Protein AF-A0A845L6F3-F1 (afdb_monomer_lite)

Structure (mmCIF, N/CA/C/O backbone):
data_AF-A0A845L6F3-F1
#
_entry.id   AF-A0A845L6F3-F1
#
loop_
_atom_site.group_PDB
_atom_site.id
_atom_site.type_symbol
_atom_site.label_atom_id
_atom_site.label_alt_id
_atom_site.label_comp_id
_atom_site.label_asym_id
_atom_site.label_entity_id
_atom_site.label_seq_id
_atom_site.pdbx_PDB_ins_code
_atom_site.Cartn_x
_atom_site.Cartn_y
_atom_site.Cartn_z
_atom_site.occupancy
_atom_site.B_iso_or_equiv
_atom_site.auth_seq_id
_atom_site.auth_comp_id
_atom_site.auth_asym_id
_atom_site.auth_atom_id
_atom_site.pdbx_PDB_model_num
ATOM 1 N N . MET A 1 1 ? -27.918 -34.089 66.105 1.00 53.47 1 MET A N 1
ATOM 2 C CA . MET A 1 1 ? -28.775 -32.982 65.625 1.00 53.47 1 MET A CA 1
ATOM 3 C C . MET A 1 1 ? -27.971 -32.163 64.617 1.00 53.47 1 MET A C 1
ATOM 5 O O . MET A 1 1 ? -27.088 -31.423 65.031 1.00 53.47 1 MET A O 1
ATOM 9 N N . ALA A 1 2 ? -28.169 -32.365 63.311 1.00 60.81 2 ALA A N 1
ATOM 10 C CA . ALA A 1 2 ? -27.433 -31.634 62.275 1.00 60.81 2 ALA A CA 1
ATOM 11 C C . ALA A 1 2 ? -28.119 -30.284 62.006 1.00 60.81 2 ALA A C 1
ATOM 13 O O . ALA A 1 2 ? -29.310 -30.238 61.712 1.00 60.81 2 ALA A O 1
ATOM 14 N N . LYS A 1 3 ? -27.375 -29.185 62.161 1.00 64.69 3 LYS A N 1
ATOM 15 C CA . LYS A 1 3 ? -27.871 -27.814 61.992 1.00 64.69 3 LYS A CA 1
ATOM 16 C C . LYS A 1 3 ? -27.991 -27.522 60.492 1.00 64.69 3 LYS A C 1
ATOM 18 O O . LYS A 1 3 ? -26.972 -27.459 59.805 1.00 64.69 3 LYS A O 1
ATOM 23 N N . ALA A 1 4 ? -29.215 -27.394 59.980 1.00 67.50 4 ALA A N 1
ATOM 24 C CA . ALA A 1 4 ? -29.450 -27.005 58.593 1.00 67.50 4 ALA A CA 1
ATOM 25 C C . ALA A 1 4 ? -28.836 -25.616 58.350 1.00 67.50 4 ALA A C 1
ATOM 27 O O . ALA A 1 4 ? -29.116 -24.670 59.085 1.00 67.50 4 ALA A O 1
ATOM 28 N N . ARG A 1 5 ? -27.945 -25.505 57.360 1.00 71.19 5 ARG A N 1
ATOM 29 C CA . ARG A 1 5 ? -27.406 -24.214 56.921 1.00 71.19 5 ARG A CA 1
ATOM 30 C C . ARG A 1 5 ? -28.505 -23.483 56.157 1.00 71.19 5 ARG A C 1
ATOM 32 O O . ARG A 1 5 ? -28.966 -23.984 55.137 1.00 71.19 5 ARG A O 1
ATOM 39 N N . GLU A 1 6 ? -28.904 -22.314 56.645 1.00 73.75 6 GLU A N 1
ATOM 40 C CA . GLU A 1 6 ? -29.794 -21.411 55.917 1.00 73.75 6 GLU A CA 1
ATOM 41 C C . GLU A 1 6 ? -29.132 -21.007 54.595 1.00 73.75 6 GLU A C 1
ATOM 43 O O . GLU A 1 6 ? -28.052 -20.409 54.576 1.00 73.75 6 GLU A O 1
ATOM 48 N N . GLN A 1 7 ? -29.765 -21.365 53.480 1.00 73.69 7 GLN A N 1
ATOM 49 C CA . GLN A 1 7 ? -29.369 -20.883 52.165 1.00 73.69 7 GLN A CA 1
ATOM 50 C C . GLN A 1 7 ? -29.834 -19.431 52.041 1.00 73.69 7 GLN A C 1
ATOM 52 O O . GLN A 1 7 ? -31.023 -19.159 51.889 1.00 73.69 7 GLN A O 1
ATOM 57 N N . LYS A 1 8 ? -28.896 -18.487 52.148 1.00 76.44 8 LYS A N 1
ATOM 58 C CA . LYS A 1 8 ? -29.161 -17.076 51.854 1.00 76.44 8 LYS A CA 1
ATOM 59 C C . LYS A 1 8 ? -29.337 -16.924 50.342 1.00 76.44 8 LYS A C 1
ATOM 61 O O . LYS A 1 8 ? -28.392 -17.148 49.591 1.00 76.44 8 LYS A O 1
ATOM 66 N N . GLY A 1 9 ? -30.554 -16.598 49.911 1.00 76.94 9 GLY A N 1
ATOM 67 C CA . GLY A 1 9 ? -30.851 -16.244 48.525 1.00 76.94 9 GLY A CA 1
ATOM 68 C C . GLY A 1 9 ? -30.283 -14.870 48.167 1.00 76.94 9 GLY A C 1
ATOM 69 O O . GLY A 1 9 ? -30.174 -13.997 49.026 1.00 76.94 9 GLY A O 1
ATOM 70 N N . PHE A 1 10 ? -29.923 -14.696 46.897 1.00 77.00 10 PHE A N 1
ATOM 71 C CA . PHE A 1 10 ? -29.497 -13.416 46.333 1.00 77.00 10 PHE A CA 1
ATOM 72 C C . PHE A 1 10 ? -30.662 -12.422 46.381 1.00 77.00 10 PHE A C 1
ATOM 74 O O . PHE A 1 10 ? -31.786 -12.778 46.013 1.00 77.00 10 PHE A O 1
ATOM 81 N N . SER A 1 11 ? -30.425 -11.186 46.822 1.00 89.31 11 SER A N 1
ATOM 82 C CA . SER A 1 11 ? -31.486 -10.179 46.801 1.00 89.31 11 SER A CA 1
ATOM 83 C C . SER A 1 11 ? -31.666 -9.627 45.387 1.00 89.31 11 SER A C 1
ATOM 85 O O . SER A 1 11 ? -30.701 -9.384 44.664 1.00 89.31 11 SER A O 1
ATOM 87 N N . LEU A 1 12 ? -32.912 -9.385 44.976 1.00 88.38 12 LEU A N 1
ATOM 88 C CA . LEU A 1 12 ? -33.211 -8.848 43.645 1.00 88.38 12 LEU A CA 1
ATOM 89 C C . LEU A 1 12 ? -32.558 -7.470 43.443 1.00 88.38 12 LEU A C 1
ATOM 91 O O . LEU A 1 12 ? -32.040 -7.180 42.369 1.00 88.38 12 LEU A O 1
ATOM 95 N N . ILE A 1 13 ? -32.481 -6.666 44.509 1.00 91.81 13 ILE A N 1
ATOM 96 C CA . ILE A 1 13 ? -31.790 -5.368 44.493 1.00 91.81 13 ILE A CA 1
ATOM 97 C C . ILE A 1 13 ? -30.273 -5.508 44.297 1.00 91.81 13 ILE A C 1
ATOM 99 O O . ILE A 1 13 ? -29.642 -4.655 43.680 1.00 91.81 13 ILE A O 1
ATOM 103 N N . GLU A 1 14 ? -29.695 -6.604 44.782 1.00 90.31 14 GLU A N 1
ATOM 104 C CA . GLU A 1 14 ? -28.266 -6.905 44.698 1.00 90.31 14 GLU A CA 1
ATOM 105 C C . GLU A 1 14 ? -27.884 -7.181 43.243 1.00 90.31 14 GLU A C 1
ATOM 107 O O . GLU A 1 14 ? -26.909 -6.635 42.735 1.00 90.31 14 GLU A O 1
ATOM 112 N N . LEU A 1 15 ? -28.737 -7.917 42.526 1.00 89.69 15 LEU A N 1
ATOM 113 C CA . LEU A 1 15 ? -28.597 -8.118 41.088 1.00 89.69 15 LEU A CA 1
ATOM 114 C C . LEU A 1 15 ? -28.801 -6.812 40.300 1.00 89.69 15 LEU A C 1
ATOM 116 O O . LEU A 1 15 ? -28.052 -6.547 39.359 1.00 89.69 15 LEU A O 1
ATOM 120 N N . MET A 1 16 ? -29.780 -5.978 40.680 1.00 92.56 16 MET A N 1
ATOM 121 C CA . MET A 1 16 ? -30.063 -4.721 39.971 1.00 92.56 16 MET A CA 1
ATOM 122 C C . MET A 1 16 ? -28.889 -3.740 40.019 1.00 92.56 16 MET A C 1
ATOM 124 O O . MET A 1 16 ? -28.560 -3.124 39.006 1.00 92.56 16 MET A O 1
ATOM 128 N N . ILE A 1 17 ? -28.230 -3.616 41.172 1.00 94.00 17 ILE A N 1
ATOM 129 C CA . ILE A 1 17 ? -27.064 -2.737 41.315 1.00 94.00 17 ILE A CA 1
ATOM 130 C C . ILE A 1 17 ? -25.894 -3.257 40.469 1.00 94.00 17 ILE A C 1
ATOM 132 O O . ILE A 1 17 ? -25.207 -2.470 39.821 1.00 94.00 17 ILE A O 1
ATOM 136 N N . VAL A 1 18 ? -25.694 -4.577 40.407 1.00 94.62 18 VAL A N 1
ATOM 137 C CA . VAL A 1 18 ? -24.612 -5.184 39.616 1.00 94.62 18 VAL A CA 1
ATOM 138 C C . VAL A 1 18 ? -24.781 -4.896 38.125 1.00 94.62 18 VAL A C 1
ATOM 140 O O . VAL A 1 18 ? -23.839 -4.424 37.486 1.00 94.62 18 VAL A O 1
ATOM 143 N N . VAL A 1 19 ? -25.974 -5.112 37.564 1.00 94.81 19 VAL A N 1
ATOM 144 C CA . VAL A 1 19 ? -26.206 -4.830 36.136 1.00 94.81 19 VAL A CA 1
ATOM 145 C C . VAL A 1 19 ? -26.149 -3.333 35.826 1.00 94.81 19 VAL A C 1
ATOM 147 O O . VAL A 1 19 ? -25.671 -2.957 34.756 1.00 94.81 19 VAL A O 1
ATOM 150 N N . ALA A 1 20 ? -26.541 -2.471 36.772 1.00 95.19 20 ALA A N 1
ATOM 151 C CA . ALA A 1 20 ? -26.401 -1.023 36.633 1.00 95.19 20 ALA A CA 1
ATOM 152 C C . ALA A 1 20 ? -24.924 -0.593 36.560 1.00 95.19 20 ALA A C 1
ATOM 154 O O . ALA A 1 20 ? -24.554 0.179 35.676 1.00 95.19 20 ALA A O 1
ATOM 155 N N . ILE A 1 21 ? -24.060 -1.129 37.431 1.00 95.75 21 ILE A N 1
ATOM 156 C CA . ILE A 1 21 ? -22.619 -0.828 37.418 1.00 95.75 21 ILE A CA 1
ATOM 157 C C . ILE A 1 21 ? -21.963 -1.356 36.134 1.00 95.75 21 ILE A C 1
ATOM 159 O O . ILE A 1 21 ? -21.202 -0.626 35.496 1.00 95.75 21 ILE A O 1
ATOM 163 N N . ILE A 1 22 ? -22.285 -2.586 35.712 1.00 95.50 22 ILE A N 1
ATOM 164 C CA . ILE A 1 22 ? -21.776 -3.158 34.453 1.00 95.50 22 ILE A CA 1
ATOM 165 C C . ILE A 1 22 ? -22.191 -2.282 33.261 1.00 95.50 22 ILE A C 1
ATOM 167 O O . ILE A 1 22 ? -21.353 -1.985 32.411 1.00 95.50 22 ILE A O 1
ATOM 171 N N . GLY A 1 23 ? -23.438 -1.798 33.224 1.00 95.38 23 GLY A N 1
ATOM 172 C CA . GLY A 1 23 ? -23.926 -0.898 32.175 1.00 95.38 23 GLY A CA 1
ATOM 173 C C . GLY A 1 23 ? -23.141 0.416 32.083 1.00 95.38 23 GLY A C 1
ATOM 174 O O . GLY A 1 23 ? -22.762 0.831 30.987 1.00 95.38 23 GLY A O 1
ATOM 175 N N . VAL A 1 24 ? -22.826 1.040 33.223 1.00 94.75 24 VAL A N 1
ATOM 176 C CA . VAL A 1 24 ? -22.018 2.274 33.270 1.00 94.75 24 VAL A CA 1
ATOM 177 C C . VAL A 1 24 ? -20.587 2.026 32.786 1.00 94.75 24 VAL A C 1
ATOM 179 O O . VAL A 1 24 ? -20.057 2.816 32.004 1.00 94.75 24 VAL A O 1
ATOM 182 N N . LEU A 1 25 ? -19.963 0.918 33.199 1.00 94.62 25 LEU A N 1
ATOM 183 C CA . LEU A 1 25 ? -18.613 0.563 32.753 1.00 94.62 25 LEU A CA 1
ATOM 184 C C . LEU A 1 25 ? -18.565 0.296 31.242 1.00 94.62 25 LEU A C 1
ATOM 186 O O . LEU A 1 25 ? -17.673 0.805 30.561 1.00 94.62 25 LEU A O 1
ATOM 190 N N . PHE A 1 26 ? -19.543 -0.438 30.699 1.00 93.19 26 PHE A N 1
ATOM 191 C CA . PHE A 1 26 ? -19.645 -0.683 29.258 1.00 93.19 26 PHE A CA 1
ATOM 192 C C . PHE A 1 26 ? -19.828 0.613 28.462 1.00 93.19 26 PHE A C 1
ATOM 194 O O . PHE A 1 26 ? -19.161 0.792 27.443 1.00 93.19 26 PHE A O 1
ATOM 201 N N . ALA A 1 27 ? -20.660 1.541 28.942 1.00 91.50 27 ALA A N 1
ATOM 202 C CA . ALA A 1 27 ? -20.904 2.819 28.271 1.00 91.50 27 ALA A CA 1
ATOM 203 C C . ALA A 1 27 ? -19.622 3.653 28.078 1.00 91.50 27 ALA A C 1
ATOM 205 O O . ALA A 1 27 ? -19.469 4.329 27.062 1.00 91.50 27 ALA A O 1
ATOM 206 N N . VAL A 1 28 ? -18.678 3.583 29.023 1.00 89.56 28 VAL A N 1
ATOM 207 C CA . VAL A 1 28 ? -17.392 4.299 28.941 1.00 89.56 28 VAL A CA 1
ATOM 208 C C . VAL A 1 28 ? -16.340 3.516 28.147 1.00 89.56 28 VAL A C 1
ATOM 210 O O . VAL A 1 28 ? -15.479 4.117 27.499 1.00 89.56 28 VAL A O 1
ATOM 213 N N . LEU A 1 29 ? -16.389 2.182 28.191 1.00 82.81 29 LEU A N 1
ATOM 214 C CA . LEU A 1 29 ? -15.373 1.316 27.591 1.00 82.81 29 LEU A CA 1
ATOM 215 C C . LEU A 1 29 ? -15.554 1.132 26.076 1.00 82.81 29 LEU A C 1
ATOM 217 O O . LEU A 1 29 ? -14.579 1.224 25.331 1.00 82.81 29 LEU A O 1
ATOM 221 N N . VAL A 1 30 ? -16.790 0.926 25.612 1.00 80.25 30 VAL A N 1
ATOM 222 C CA . VAL A 1 30 ? -17.118 0.688 24.193 1.00 80.25 30 VAL A CA 1
ATOM 223 C C . VAL A 1 30 ? -16.587 1.773 23.237 1.00 80.25 30 VAL A C 1
ATOM 225 O O . VAL A 1 30 ? -15.949 1.406 22.249 1.00 80.25 30 VAL A O 1
ATOM 228 N N . PRO A 1 31 ? -16.741 3.091 23.493 1.00 73.06 31 PRO A N 1
ATOM 229 C CA . PRO A 1 31 ? -16.292 4.111 22.539 1.00 73.06 31 PRO A CA 1
ATOM 230 C C . PRO A 1 31 ? -14.765 4.184 22.371 1.00 73.06 31 PRO A C 1
ATOM 232 O O . PRO A 1 31 ? -14.283 4.769 21.403 1.00 73.06 31 PRO A O 1
ATOM 235 N N . ARG A 1 32 ? -13.977 3.597 23.284 1.00 66.56 32 ARG A N 1
ATOM 236 C CA . ARG A 1 32 ? -12.505 3.651 23.231 1.00 66.56 32 ARG A CA 1
ATOM 237 C C . ARG A 1 32 ? -11.875 2.591 22.325 1.00 66.56 32 ARG A C 1
ATOM 239 O O . ARG A 1 32 ? -10.700 2.715 21.996 1.00 66.56 32 ARG A O 1
ATOM 246 N N . LEU A 1 33 ? -12.636 1.583 21.902 1.00 63.62 33 LEU A N 1
ATOM 247 C CA . LEU A 1 33 ? -12.128 0.472 21.089 1.00 63.62 33 LEU A CA 1
ATOM 248 C C . LEU A 1 33 ? -12.000 0.820 19.591 1.00 63.62 33 LEU A C 1
ATOM 250 O O . LEU A 1 33 ? -11.197 0.204 18.898 1.00 63.62 33 LEU A O 1
ATOM 254 N N . GLY A 1 34 ? -12.732 1.821 19.085 1.00 59.31 34 GLY A N 1
ATOM 255 C CA . GLY A 1 34 ? -12.778 2.127 17.644 1.00 59.31 34 GLY A CA 1
ATOM 256 C C . GLY A 1 34 ? -11.570 2.902 17.096 1.00 59.31 34 GLY A C 1
ATOM 257 O O . GLY A 1 34 ? -10.980 2.514 16.091 1.00 59.31 34 GLY A O 1
ATOM 258 N N . ASN A 1 35 ? -11.145 3.972 17.776 1.00 57.44 35 ASN A N 1
ATOM 259 C CA . ASN A 1 35 ? -10.281 5.003 17.171 1.00 57.44 35 ASN A CA 1
ATOM 260 C C . ASN A 1 35 ? -8.781 4.659 17.104 1.00 57.44 35 ASN A C 1
ATOM 262 O O . ASN A 1 35 ? -8.023 5.338 16.411 1.00 57.44 35 ASN A O 1
ATOM 266 N N . SER A 1 36 ? -8.318 3.641 17.836 1.00 59.25 36 SER A N 1
ATOM 267 C CA . SER A 1 36 ? -6.901 3.242 17.798 1.00 59.25 36 SER A CA 1
ATOM 268 C C . SER A 1 36 ? -6.563 2.385 16.576 1.00 59.25 36 SER A C 1
ATOM 270 O O . SER A 1 36 ? -5.391 2.290 16.210 1.00 59.25 36 SER A O 1
ATOM 272 N N . SER A 1 37 ? -7.570 1.766 15.953 1.00 70.69 37 SER A N 1
ATOM 273 C CA . SER A 1 37 ? -7.377 0.875 14.809 1.00 70.69 37 SER A CA 1
ATOM 274 C C . SER A 1 37 ? -6.976 1.650 13.553 1.00 70.69 37 SER A C 1
ATOM 276 O O . SER A 1 37 ? -6.011 1.279 12.894 1.00 70.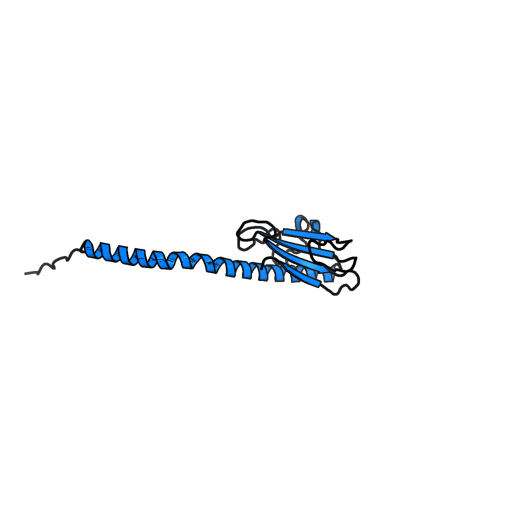69 37 SER A O 1
ATOM 278 N N . ASP A 1 38 ? -7.608 2.792 13.279 1.00 73.44 38 ASP A N 1
ATOM 279 C CA . ASP A 1 38 ? -7.359 3.537 12.040 1.00 73.44 38 ASP A CA 1
ATOM 280 C C . ASP A 1 38 ? -5.963 4.161 11.975 1.00 73.44 38 ASP A C 1
ATOM 282 O O . ASP A 1 38 ? -5.329 4.144 10.925 1.00 73.44 38 ASP A O 1
ATOM 286 N N . ARG A 1 39 ? -5.409 4.636 13.096 1.00 73.88 39 ARG A N 1
ATOM 287 C CA . ARG A 1 39 ? -4.021 5.136 13.113 1.00 73.88 39 ARG A CA 1
ATOM 288 C C . ARG A 1 39 ? -3.004 4.020 12.873 1.00 73.88 39 ARG A C 1
ATOM 290 O O . ARG A 1 39 ? -2.012 4.244 12.185 1.00 73.88 39 ARG A O 1
ATOM 297 N N . ALA A 1 40 ? -3.253 2.833 13.428 1.00 77.19 40 ALA A N 1
ATOM 298 C CA . ALA A 1 40 ? -2.412 1.662 13.192 1.00 77.19 40 ALA A CA 1
ATOM 299 C C . ALA A 1 40 ? -2.502 1.200 11.729 1.00 77.19 40 ALA A C 1
ATOM 301 O O . ALA A 1 40 ? -1.478 0.898 11.123 1.00 77.19 40 ALA A O 1
ATOM 302 N N . ARG A 1 41 ? -3.703 1.239 11.139 1.00 81.69 41 ARG A N 1
ATOM 303 C CA . ARG A 1 41 ? -3.940 0.971 9.713 1.00 81.69 41 ARG A CA 1
ATOM 304 C C . ARG A 1 41 ? -3.183 1.945 8.813 1.00 81.69 41 ARG A C 1
ATOM 306 O O . ARG A 1 41 ? -2.419 1.512 7.964 1.00 81.69 41 ARG A O 1
ATOM 313 N N . VAL A 1 42 ? -3.296 3.252 9.052 1.00 82.06 42 VAL A N 1
ATOM 314 C CA . VAL A 1 42 ? -2.556 4.274 8.286 1.00 82.06 42 VAL A CA 1
ATOM 315 C C . VAL A 1 42 ? -1.037 4.078 8.398 1.00 82.06 42 VAL A C 1
ATOM 317 O O . VAL A 1 42 ? -0.314 4.239 7.415 1.00 82.06 42 VAL A O 1
ATOM 320 N N . ALA A 1 43 ? -0.538 3.699 9.579 1.00 82.19 43 ALA A N 1
ATOM 321 C CA . ALA A 1 43 ? 0.874 3.367 9.757 1.00 82.19 43 ALA A CA 1
ATOM 322 C C . ALA A 1 43 ? 1.291 2.115 8.962 1.00 82.19 43 ALA A C 1
ATOM 324 O O . ALA A 1 43 ? 2.392 2.103 8.415 1.00 82.19 43 ALA A O 1
ATOM 325 N N . GLY A 1 44 ? 0.409 1.112 8.862 1.00 82.81 44 GLY A N 1
ATOM 326 C CA . GLY A 1 44 ? 0.566 -0.051 7.984 1.00 82.81 44 GLY A CA 1
ATOM 327 C C . GLY A 1 44 ? 0.738 0.366 6.527 1.00 82.81 44 GLY A C 1
ATOM 328 O O . GLY A 1 44 ? 1.802 0.139 5.964 1.00 82.81 44 GLY A O 1
ATOM 329 N N . VAL A 1 45 ? -0.211 1.143 5.988 1.00 84.19 45 VAL A N 1
ATOM 330 C CA . VAL A 1 45 ? -0.142 1.643 4.600 1.00 84.19 45 VAL A CA 1
ATOM 331 C C . VAL A 1 45 ? 1.158 2.393 4.323 1.00 84.19 45 VAL A C 1
ATOM 333 O O . VAL A 1 45 ? 1.758 2.235 3.265 1.00 84.19 45 VAL A O 1
ATOM 336 N N . ARG A 1 46 ? 1.627 3.217 5.268 1.00 82.62 46 ARG A N 1
ATOM 337 C CA . ARG A 1 46 ? 2.897 3.937 5.105 1.00 82.62 46 ARG A CA 1
ATOM 338 C C . ARG A 1 46 ? 4.096 2.986 5.009 1.00 82.62 46 ARG A C 1
ATOM 340 O O . ARG A 1 46 ? 5.061 3.317 4.323 1.00 82.62 46 ARG A O 1
ATOM 347 N N . ASN A 1 47 ? 4.077 1.855 5.710 1.00 85.06 47 ASN A N 1
ATOM 348 C CA . ASN A 1 47 ? 5.130 0.848 5.599 1.00 85.06 47 ASN A CA 1
ATOM 349 C C . ASN A 1 47 ? 5.038 0.095 4.268 1.00 85.06 47 ASN A C 1
ATOM 351 O O . ASN A 1 47 ? 6.065 -0.069 3.614 1.00 85.06 47 ASN A O 1
ATOM 355 N N . ASP A 1 48 ? 3.829 -0.256 3.832 1.00 84.75 48 ASP A N 1
ATOM 356 C CA . ASP A 1 48 ? 3.601 -0.926 2.546 1.00 84.75 48 ASP A CA 1
ATOM 357 C C . ASP A 1 48 ? 4.063 -0.035 1.383 1.00 84.75 48 ASP A C 1
ATOM 359 O O . ASP A 1 48 ? 4.812 -0.464 0.508 1.00 84.75 48 ASP A O 1
ATOM 363 N N . PHE A 1 49 ? 3.756 1.266 1.438 1.00 84.44 49 PHE A N 1
ATOM 364 C CA . PHE A 1 49 ? 4.258 2.259 0.485 1.00 84.44 49 PHE A CA 1
ATOM 365 C C . PHE A 1 49 ? 5.790 2.303 0.413 1.00 84.44 49 PHE A C 1
ATOM 367 O O . PHE A 1 49 ? 6.341 2.366 -0.681 1.00 84.44 49 PHE A O 1
ATOM 374 N N . LYS A 1 50 ? 6.507 2.184 1.535 1.00 83.94 50 LYS A N 1
ATOM 375 C CA . LYS A 1 50 ? 7.980 2.113 1.507 1.00 83.94 50 LYS A CA 1
ATOM 376 C C . LYS A 1 50 ? 8.503 0.830 0.860 1.00 83.94 50 LYS A C 1
ATOM 378 O O . LYS A 1 50 ? 9.552 0.860 0.209 1.00 83.94 50 LYS A O 1
ATOM 383 N N . ALA A 1 51 ? 7.804 -0.289 1.047 1.00 85.12 51 ALA A N 1
ATOM 384 C CA . ALA A 1 51 ? 8.148 -1.541 0.381 1.00 85.12 51 ALA A CA 1
ATOM 385 C C . ALA A 1 51 ? 7.984 -1.390 -1.138 1.00 85.12 51 ALA A C 1
ATOM 387 O O . ALA A 1 51 ? 8.930 -1.648 -1.884 1.00 85.12 51 ALA A O 1
ATOM 388 N N . PHE A 1 52 ? 6.849 -0.845 -1.587 1.00 84.75 52 PHE A N 1
ATOM 389 C CA . PHE A 1 52 ? 6.611 -0.570 -3.003 1.00 84.75 52 PHE A CA 1
ATOM 390 C C . PHE A 1 52 ? 7.616 0.425 -3.606 1.00 84.75 52 PHE A C 1
ATOM 392 O O . PHE A 1 52 ? 8.094 0.219 -4.721 1.00 84.75 52 PHE A O 1
ATOM 399 N N . GLU A 1 53 ? 7.988 1.480 -2.875 1.00 83.25 53 GLU A N 1
ATOM 400 C CA . GLU A 1 53 ? 9.023 2.430 -3.300 1.00 83.25 53 GLU A CA 1
ATOM 401 C C . GLU A 1 53 ? 10.361 1.726 -3.550 1.00 83.25 53 GLU A C 1
ATOM 403 O O . GLU A 1 53 ? 10.997 1.928 -4.587 1.00 83.25 53 GLU A O 1
ATOM 408 N N . THR A 1 54 ? 10.774 0.864 -2.619 1.00 85.31 54 THR A N 1
ATOM 409 C CA . THR A 1 54 ? 12.028 0.106 -2.724 1.00 85.31 54 THR A CA 1
ATOM 410 C C . THR A 1 54 ? 11.998 -0.847 -3.919 1.00 85.31 54 THR A C 1
ATOM 412 O O . THR A 1 54 ? 12.984 -0.949 -4.655 1.00 85.31 54 THR A O 1
ATOM 415 N N . ALA A 1 55 ? 10.858 -1.491 -4.156 1.00 85.12 55 ALA A N 1
ATOM 416 C CA . ALA A 1 55 ? 10.668 -2.420 -5.258 1.00 85.12 55 ALA A CA 1
ATOM 417 C C . ALA A 1 55 ? 10.735 -1.737 -6.626 1.00 85.12 55 ALA A C 1
ATOM 419 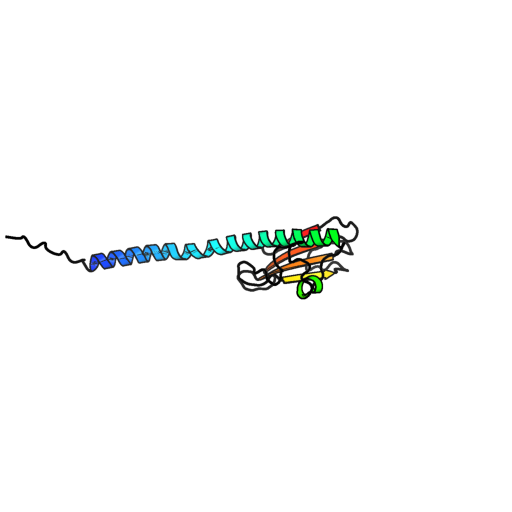O O . ALA A 1 55 ? 11.545 -2.118 -7.471 1.00 85.12 55 ALA A O 1
ATOM 420 N N . ILE A 1 56 ? 9.954 -0.670 -6.820 1.00 82.56 56 ILE A N 1
ATOM 421 C CA . ILE A 1 56 ? 9.951 0.108 -8.067 1.00 82.56 56 ILE A CA 1
ATOM 422 C C . ILE A 1 56 ? 11.331 0.708 -8.324 1.00 82.56 56 ILE A C 1
ATOM 424 O O . ILE A 1 56 ? 11.803 0.722 -9.461 1.00 82.56 56 ILE A O 1
ATOM 428 N N . ARG A 1 57 ? 12.014 1.174 -7.274 1.00 81.81 57 ARG A N 1
ATOM 429 C CA . ARG A 1 57 ? 13.376 1.695 -7.391 1.00 81.81 57 ARG A CA 1
ATOM 430 C C . ARG A 1 57 ? 14.364 0.627 -7.848 1.00 81.81 57 ARG A C 1
ATOM 432 O O . ARG A 1 57 ? 15.205 0.909 -8.696 1.00 81.81 57 ARG A O 1
ATOM 439 N N . SER A 1 58 ? 14.268 -0.577 -7.301 1.00 84.44 58 SER A N 1
ATOM 440 C CA . SER A 1 58 ? 15.140 -1.695 -7.673 1.00 84.44 58 SER A CA 1
ATOM 441 C C . SER A 1 58 ? 14.891 -2.128 -9.119 1.00 84.44 58 SER A C 1
ATOM 443 O O . SER A 1 58 ? 15.840 -2.253 -9.892 1.00 84.44 58 SER A O 1
ATOM 445 N N . TYR A 1 59 ? 13.622 -2.215 -9.528 1.00 84.75 59 TYR A N 1
ATOM 446 C CA . TYR A 1 59 ? 13.248 -2.460 -10.920 1.00 84.75 59 TYR A CA 1
ATOM 447 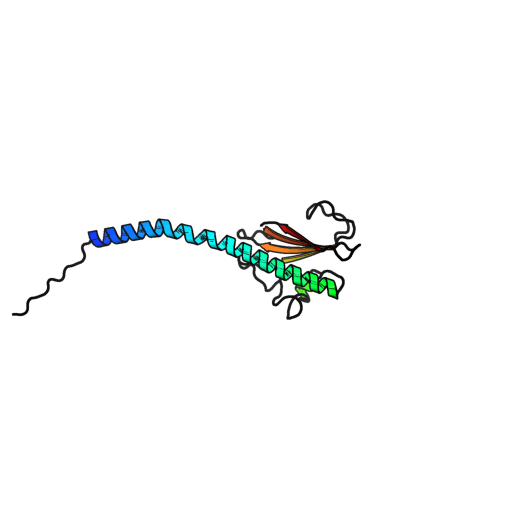C C . TYR A 1 59 ? 13.812 -1.387 -11.864 1.00 84.75 59 TYR A C 1
ATOM 449 O O . TYR A 1 59 ? 14.388 -1.713 -12.904 1.00 84.75 59 TYR A O 1
ATOM 457 N N . TYR A 1 60 ? 13.708 -0.110 -11.477 1.00 80.81 60 TYR A N 1
ATOM 458 C CA . TYR A 1 60 ? 14.230 1.012 -12.257 1.00 80.81 60 TYR A CA 1
ATOM 459 C C . TYR A 1 60 ? 15.750 0.949 -12.436 1.00 80.81 60 TYR A C 1
ATOM 461 O O . TYR A 1 60 ? 16.245 1.240 -13.522 1.00 80.81 60 TYR A O 1
ATOM 469 N N . ILE A 1 61 ? 16.497 0.560 -11.398 1.00 82.88 61 ILE A N 1
ATOM 470 C CA . ILE A 1 61 ? 17.960 0.421 -11.468 1.00 82.88 61 ILE A CA 1
ATOM 471 C C . ILE A 1 61 ? 18.364 -0.643 -12.496 1.00 82.88 61 ILE A C 1
ATOM 473 O O . ILE A 1 61 ? 19.351 -0.462 -13.205 1.00 82.88 61 ILE A O 1
ATOM 477 N N . GLU A 1 62 ? 17.605 -1.731 -12.598 1.00 84.44 62 GLU A N 1
ATOM 478 C CA . GLU A 1 62 ? 17.936 -2.846 -13.487 1.00 84.44 62 GLU A CA 1
ATOM 479 C C . GLU A 1 62 ? 17.476 -2.634 -14.933 1.00 84.44 62 GLU A C 1
ATOM 481 O O . GLU A 1 62 ? 18.185 -3.015 -15.862 1.00 84.44 62 GLU A O 1
ATOM 486 N N . HIS A 1 63 ? 16.318 -2.001 -15.135 1.00 83.62 63 HIS A N 1
ATOM 487 C CA . HIS A 1 63 ? 15.702 -1.857 -16.459 1.00 83.62 63 HIS A CA 1
ATOM 488 C C . HIS A 1 63 ? 15.819 -0.441 -17.041 1.00 83.62 63 HIS A C 1
ATOM 490 O O . HIS A 1 63 ? 15.404 -0.212 -18.177 1.00 83.62 63 HIS A O 1
ATOM 496 N N . ALA A 1 64 ? 16.349 0.524 -16.276 1.00 80.25 64 ALA A N 1
ATOM 497 C CA . ALA A 1 64 ? 16.377 1.956 -16.607 1.00 80.25 64 ALA A CA 1
ATOM 498 C C . ALA A 1 64 ? 14.993 2.524 -16.997 1.00 80.25 64 ALA A C 1
ATOM 500 O O . ALA A 1 64 ? 14.869 3.521 -17.716 1.00 80.25 64 ALA A O 1
ATOM 501 N N . ALA A 1 65 ? 13.928 1.867 -16.539 1.00 80.00 65 ALA A N 1
ATOM 502 C CA . ALA A 1 65 ? 12.552 2.188 -16.856 1.00 80.00 65 ALA A CA 1
ATOM 503 C C . ALA A 1 65 ? 11.654 1.879 -15.663 1.00 80.00 65 ALA A C 1
ATOM 505 O O . ALA A 1 65 ? 11.895 0.934 -14.918 1.00 80.00 65 ALA A O 1
ATOM 506 N N . MET A 1 66 ? 10.616 2.695 -15.474 1.00 79.62 66 MET A N 1
ATOM 507 C CA . MET A 1 66 ? 9.547 2.342 -14.544 1.00 79.62 66 MET A CA 1
ATOM 508 C C . MET A 1 66 ? 8.731 1.179 -15.116 1.00 79.62 66 MET A C 1
ATOM 510 O O . MET A 1 66 ? 8.606 1.105 -16.345 1.00 79.62 66 MET A O 1
ATOM 514 N N . PRO A 1 67 ? 8.173 0.313 -14.254 1.00 84.00 67 PRO A N 1
ATOM 515 C CA . PRO A 1 67 ? 7.231 -0.703 -14.699 1.00 84.00 67 PRO A CA 1
ATOM 516 C C . PRO A 1 67 ? 6.011 -0.022 -15.332 1.00 84.00 67 PRO A C 1
ATOM 518 O O . PRO A 1 67 ? 5.598 1.051 -14.901 1.00 84.00 67 PRO A O 1
ATOM 521 N N . SER A 1 68 ? 5.472 -0.593 -16.402 1.00 84.44 68 SER A N 1
ATOM 522 C CA . SER A 1 68 ? 4.208 -0.130 -16.978 1.00 84.44 68 SER A CA 1
ATOM 523 C C . SER A 1 68 ? 3.011 -0.752 -16.253 1.00 84.44 68 SER A C 1
ATOM 525 O O . SER A 1 68 ? 3.152 -1.744 -15.540 1.00 84.44 68 SER A O 1
ATOM 527 N N . ASP A 1 69 ? 1.806 -0.224 -16.480 1.00 81.88 69 ASP A N 1
ATOM 528 C CA . ASP A 1 69 ? 0.576 -0.809 -15.922 1.00 81.88 69 ASP A CA 1
ATOM 529 C C . ASP A 1 69 ? 0.372 -2.266 -16.355 1.00 81.88 69 ASP A C 1
ATOM 531 O O . ASP A 1 69 ? -0.125 -3.087 -15.588 1.00 81.88 69 ASP A O 1
ATOM 535 N N . THR A 1 70 ? 0.787 -2.609 -17.578 1.00 81.19 70 THR A N 1
ATOM 536 C CA . THR A 1 70 ? 0.740 -3.987 -18.093 1.00 81.19 70 THR A CA 1
ATOM 537 C C . THR A 1 70 ? 1.788 -4.870 -17.423 1.00 81.19 70 THR A C 1
ATOM 539 O O . THR A 1 70 ? 1.517 -6.032 -17.124 1.00 81.19 70 THR A O 1
ATOM 542 N N . ASP A 1 71 ? 2.971 -4.319 -17.140 1.00 81.56 71 ASP A N 1
ATOM 543 C CA . ASP A 1 71 ? 4.012 -5.055 -16.427 1.00 81.56 71 ASP A CA 1
ATOM 544 C C . ASP A 1 71 ? 3.570 -5.432 -15.015 1.00 81.56 71 ASP A C 1
ATOM 546 O O . ASP A 1 71 ? 3.935 -6.497 -14.534 1.00 81.56 71 ASP A O 1
ATOM 550 N N . ILE A 1 72 ? 2.761 -4.594 -14.368 1.00 81.56 72 ILE A N 1
ATOM 551 C CA . ILE A 1 72 ? 2.218 -4.899 -13.043 1.00 81.56 72 ILE A CA 1
ATOM 552 C C . ILE A 1 72 ? 1.020 -5.841 -13.163 1.00 81.56 72 ILE A C 1
ATOM 554 O O . ILE A 1 72 ? 1.106 -6.960 -12.691 1.00 81.56 72 ILE A O 1
ATOM 558 N N . SER A 1 73 ? -0.042 -5.442 -13.863 1.00 77.75 73 SER A N 1
ATOM 559 C CA . SER A 1 73 ? -1.322 -6.179 -13.876 1.00 77.75 73 SER A CA 1
ATOM 560 C C . SER A 1 73 ? -1.315 -7.519 -14.622 1.00 77.75 73 SER A C 1
ATOM 562 O O . SER A 1 73 ? -2.254 -8.299 -14.500 1.00 77.75 73 SER A O 1
ATOM 564 N N . THR A 1 74 ? -0.336 -7.761 -15.501 1.00 76.69 74 THR A N 1
ATOM 565 C CA . THR A 1 74 ? -0.305 -8.969 -16.352 1.00 76.69 74 THR A CA 1
ATOM 566 C C . THR A 1 74 ? 0.961 -9.787 -16.156 1.00 76.69 74 THR A C 1
ATOM 568 O O . THR A 1 74 ? 0.902 -11.013 -16.108 1.00 76.69 74 THR A O 1
ATOM 571 N N . ASN A 1 75 ? 2.112 -9.116 -16.088 1.00 75.12 75 ASN A N 1
ATOM 572 C CA . ASN A 1 75 ? 3.411 -9.783 -15.968 1.00 75.12 75 ASN A CA 1
ATOM 573 C C . ASN A 1 75 ? 3.908 -9.841 -14.527 1.00 75.12 75 ASN A C 1
ATOM 575 O O . ASN A 1 75 ? 4.911 -10.506 -14.269 1.00 75.12 75 ASN A O 1
ATOM 579 N N . ASN A 1 76 ? 3.234 -9.115 -13.633 1.00 78.12 76 ASN A N 1
ATOM 580 C CA . ASN A 1 76 ? 3.510 -9.076 -12.219 1.00 78.12 76 ASN A CA 1
ATOM 581 C C . ASN A 1 76 ? 5.006 -8.894 -11.904 1.00 78.12 76 ASN A C 1
ATOM 583 O O . ASN A 1 76 ? 5.616 -9.587 -11.091 1.00 78.12 76 ASN A O 1
ATOM 587 N N . VAL A 1 77 ? 5.635 -7.940 -12.601 1.00 77.12 77 VAL A N 1
ATOM 588 C CA . VAL A 1 77 ? 7.099 -7.757 -12.595 1.00 77.12 77 VAL A CA 1
ATOM 589 C C . VAL A 1 77 ? 7.676 -7.363 -11.239 1.00 77.12 77 VAL A C 1
ATOM 591 O O . VAL A 1 77 ? 8.897 -7.327 -11.080 1.00 77.12 77 VAL A O 1
ATOM 594 N N . LEU A 1 78 ? 6.817 -7.009 -10.282 1.00 76.31 78 LEU A N 1
ATOM 595 C CA . LEU A 1 78 ? 7.229 -6.673 -8.929 1.00 76.31 78 LEU A CA 1
ATOM 596 C C . LEU A 1 78 ? 7.111 -7.855 -7.957 1.00 76.31 78 LEU A C 1
ATOM 598 O O . LEU A 1 78 ? 7.735 -7.778 -6.900 1.00 76.31 78 LEU A O 1
ATOM 602 N N . GLU A 1 79 ? 6.402 -8.938 -8.292 1.00 74.06 79 GLU A N 1
ATOM 603 C CA . GLU A 1 79 ? 6.219 -10.092 -7.403 1.00 74.06 79 GLU A CA 1
ATOM 604 C C . GLU A 1 79 ? 7.286 -11.189 -7.577 1.00 74.06 79 GLU A C 1
ATOM 606 O O . GLU A 1 79 ? 8.003 -11.295 -8.574 1.00 74.06 79 GLU A O 1
ATOM 611 N N . THR A 1 80 ? 7.349 -12.026 -6.540 1.00 54.00 80 THR A N 1
ATOM 612 C CA . THR A 1 80 ? 8.006 -13.328 -6.425 1.00 54.00 80 THR A CA 1
ATOM 613 C C . THR A 1 80 ? 9.529 -13.246 -6.394 1.00 54.00 80 THR A C 1
ATOM 615 O O . THR A 1 80 ? 10.254 -13.540 -7.346 1.00 54.00 80 THR A O 1
ATOM 618 N N . GLY A 1 81 ? 10.033 -12.877 -5.212 1.00 58.00 81 GLY A N 1
ATOM 619 C CA . GLY A 1 81 ? 11.414 -13.126 -4.789 1.00 58.00 81 GLY A CA 1
ATOM 620 C C . GLY A 1 81 ? 12.468 -12.173 -5.354 1.00 58.00 81 GLY A C 1
ATOM 621 O O . GLY A 1 81 ? 13.650 -12.343 -5.048 1.00 58.00 81 GLY A O 1
ATOM 622 N N . ARG A 1 82 ? 12.066 -11.175 -6.153 1.00 68.94 82 ARG A N 1
ATOM 623 C CA . ARG A 1 82 ? 12.989 -10.211 -6.774 1.00 68.94 82 ARG A CA 1
ATOM 624 C C . ARG A 1 82 ? 12.870 -8.793 -6.214 1.00 68.94 82 ARG A C 1
ATOM 626 O O . ARG A 1 82 ? 13.904 -8.202 -5.910 1.00 68.94 82 ARG A O 1
ATOM 633 N N . TYR A 1 83 ? 11.652 -8.264 -6.038 1.00 77.88 83 TYR A N 1
ATOM 634 C CA . TYR A 1 83 ? 11.446 -6.877 -5.583 1.00 77.88 83 TYR A CA 1
ATOM 635 C C . TYR A 1 83 ? 10.386 -6.715 -4.479 1.00 77.88 83 TYR A C 1
ATOM 637 O O . TYR A 1 83 ? 10.603 -5.913 -3.570 1.00 77.88 83 TYR A O 1
ATOM 645 N N . LEU A 1 84 ? 9.287 -7.477 -4.518 1.00 81.94 84 LEU A N 1
ATOM 646 C CA . LEU A 1 84 ? 8.280 -7.609 -3.454 1.00 81.94 84 LEU A CA 1
ATOM 647 C C . LEU A 1 84 ? 7.995 -9.087 -3.178 1.00 81.94 84 LEU A C 1
ATOM 649 O O . LEU A 1 84 ? 8.211 -9.946 -4.035 1.00 81.94 84 LEU A O 1
ATOM 653 N N . ASP A 1 85 ? 7.512 -9.362 -1.967 1.00 72.44 85 ASP A N 1
ATOM 654 C CA . ASP A 1 85 ? 7.092 -10.706 -1.553 1.00 72.44 85 ASP A CA 1
ATOM 655 C C . ASP A 1 85 ? 5.736 -11.091 -2.175 1.00 72.44 85 ASP A C 1
ATOM 657 O O . ASP A 1 85 ? 5.541 -12.249 -2.521 1.00 72.44 85 ASP A O 1
ATOM 661 N N . ASN A 1 86 ? 4.859 -10.103 -2.411 1.00 70.38 86 ASN A N 1
ATOM 662 C CA . ASN A 1 86 ? 3.516 -10.265 -2.981 1.00 70.38 86 ASN A CA 1
ATOM 663 C C . ASN A 1 86 ? 3.243 -9.230 -4.094 1.00 70.38 86 ASN A C 1
ATOM 665 O O . ASN A 1 86 ? 3.835 -8.145 -4.111 1.00 70.38 86 ASN A O 1
ATOM 669 N N . GLU A 1 87 ? 2.314 -9.557 -4.989 1.00 68.31 87 GLU A N 1
ATOM 670 C CA . GLU A 1 87 ? 1.807 -8.735 -6.081 1.00 68.31 87 GLU A CA 1
ATOM 671 C C . GLU A 1 87 ? 1.010 -7.577 -5.502 1.00 68.31 87 GLU A C 1
ATOM 673 O O . GLU A 1 87 ? 0.402 -7.670 -4.431 1.00 68.31 87 GLU A O 1
ATOM 678 N N . ILE A 1 88 ? 1.007 -6.456 -6.218 1.00 70.50 88 ILE A N 1
ATOM 679 C CA . ILE A 1 88 ? 0.214 -5.287 -5.833 1.00 70.50 88 ILE A CA 1
ATOM 680 C C . ILE A 1 88 ? -1.282 -5.647 -5.806 1.00 70.50 88 ILE A C 1
ATOM 682 O O . ILE A 1 88 ? -1.978 -5.250 -4.872 1.00 70.50 88 ILE A O 1
ATOM 686 N N . ASP A 1 89 ? -1.728 -6.453 -6.772 1.00 62.12 89 ASP A N 1
ATOM 687 C CA . ASP A 1 89 ? -3.106 -6.916 -6.928 1.00 62.12 89 ASP A CA 1
ATOM 688 C C . ASP A 1 89 ? -3.535 -7.970 -5.880 1.00 62.12 89 ASP A C 1
ATOM 690 O O . ASP A 1 89 ? -4.720 -8.081 -5.561 1.00 62.12 89 ASP A O 1
ATOM 694 N N . GLU A 1 90 ? -2.587 -8.701 -5.280 1.00 65.38 90 GLU A N 1
ATOM 695 C CA . GLU A 1 90 ? -2.850 -9.647 -4.179 1.00 65.38 90 GLU A CA 1
ATOM 696 C C . GLU A 1 90 ? -2.632 -9.027 -2.785 1.00 65.38 90 GLU A C 1
ATOM 698 O O . GLU A 1 90 ? -3.160 -9.508 -1.773 1.00 65.38 90 GLU A O 1
ATOM 703 N N . THR A 1 91 ? -1.884 -7.924 -2.712 1.00 72.12 91 THR A N 1
ATOM 704 C CA . THR A 1 91 ? -1.658 -7.187 -1.470 1.00 72.12 91 THR A CA 1
ATOM 705 C C . THR A 1 91 ? -2.896 -6.362 -1.133 1.00 72.12 91 THR A C 1
ATOM 707 O O . THR A 1 91 ? -3.252 -5.407 -1.821 1.00 72.12 91 THR A O 1
ATOM 710 N N . ASN A 1 92 ? -3.543 -6.708 -0.022 1.00 81.62 92 ASN A N 1
ATOM 711 C CA . ASN A 1 92 ? -4.672 -5.945 0.494 1.00 81.62 92 ASN A CA 1
ATOM 712 C C . ASN A 1 92 ? -4.198 -4.849 1.450 1.00 81.62 92 ASN A C 1
ATOM 714 O O . ASN A 1 92 ? -3.362 -5.083 2.325 1.00 81.62 92 ASN A O 1
ATOM 718 N N . ASP A 1 93 ? -4.790 -3.667 1.322 1.00 82.06 93 ASP A N 1
ATOM 719 C CA . ASP A 1 93 ? -4.655 -2.593 2.287 1.00 82.06 93 ASP A CA 1
ATOM 720 C C . ASP A 1 93 ? -5.305 -2.976 3.637 1.00 82.06 93 ASP A C 1
ATOM 722 O O . ASP A 1 93 ? -6.071 -3.943 3.743 1.00 82.06 93 ASP A O 1
ATOM 726 N N . PRO A 1 94 ? -5.047 -2.216 4.713 1.00 81.88 94 PRO A N 1
ATOM 727 C CA . PRO A 1 94 ? -5.596 -2.509 6.037 1.00 81.88 94 PRO A CA 1
ATOM 728 C C . PRO A 1 94 ? -7.128 -2.383 6.161 1.00 81.88 94 PRO A C 1
ATOM 730 O O . PRO A 1 94 ? -7.670 -2.620 7.250 1.00 81.88 94 PRO A O 1
ATOM 733 N N . TRP A 1 95 ? -7.816 -1.987 5.084 1.00 80.56 95 TRP A N 1
ATOM 734 C CA . TRP A 1 95 ? -9.273 -1.962 4.940 1.00 80.56 95 TRP A CA 1
ATOM 735 C C . TRP A 1 95 ? -9.804 -3.077 4.019 1.00 80.56 95 TRP A C 1
ATOM 737 O O . TRP A 1 95 ? -11.019 -3.237 3.926 1.00 80.56 95 TRP A O 1
ATOM 747 N N . GLY A 1 96 ? -8.928 -3.901 3.436 1.00 78.88 96 GLY A N 1
ATOM 748 C CA . GLY A 1 96 ? -9.278 -5.054 2.609 1.00 78.88 96 GLY A CA 1
ATOM 749 C C . GLY A 1 96 ? -9.453 -4.741 1.123 1.00 78.88 96 GLY A C 1
ATOM 750 O O . GLY A 1 96 ? -10.058 -5.547 0.419 1.00 78.88 96 GLY A O 1
ATOM 751 N N . HIS A 1 97 ? -8.974 -3.590 0.647 1.00 81.62 97 HIS A N 1
ATOM 752 C CA . HIS A 1 97 ? -8.962 -3.262 -0.776 1.00 81.62 97 HIS A CA 1
ATOM 753 C C . HIS A 1 97 ? -7.588 -3.499 -1.383 1.00 81.62 97 HIS A C 1
ATOM 755 O O . HIS A 1 97 ? -6.563 -3.298 -0.743 1.00 81.62 97 HIS A O 1
ATOM 761 N N . VAL A 1 98 ? -7.580 -3.861 -2.655 1.00 82.06 98 VAL A N 1
ATOM 762 C CA . VAL A 1 98 ? -6.361 -4.067 -3.431 1.00 82.06 98 VAL A CA 1
ATOM 763 C C . VAL A 1 98 ? -5.646 -2.731 -3.685 1.00 82.06 98 VAL A C 1
ATOM 765 O O . VAL A 1 98 ? -6.297 -1.710 -3.946 1.00 82.06 98 VAL A O 1
ATOM 768 N N . TYR A 1 99 ? -4.312 -2.720 -3.606 1.00 82.38 99 TYR A N 1
ATOM 769 C CA . TYR A 1 99 ? -3.521 -1.554 -4.005 1.00 82.38 99 TYR A CA 1
ATOM 770 C C . TYR A 1 99 ? -3.616 -1.335 -5.519 1.00 82.38 99 TYR A C 1
ATOM 772 O O . TYR A 1 99 ? -3.619 -2.27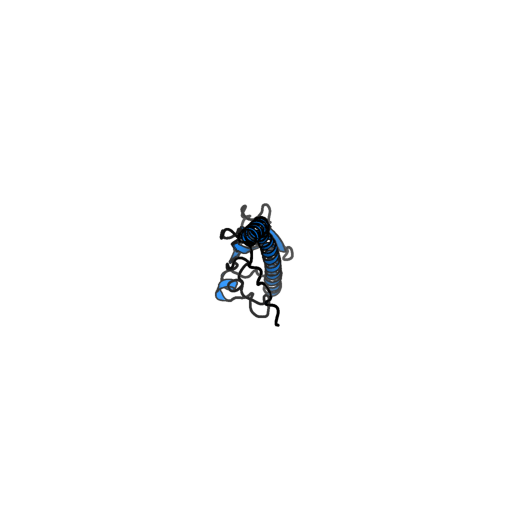1 -6.300 1.00 82.38 99 TYR A O 1
ATOM 780 N N . THR A 1 100 ? -3.671 -0.082 -5.964 1.00 82.25 100 THR A N 1
ATOM 781 C CA . THR A 1 100 ? -3.725 0.244 -7.396 1.00 82.25 100 THR A CA 1
ATOM 782 C C . THR A 1 100 ? -2.417 0.860 -7.851 1.00 82.25 100 THR A C 1
ATOM 784 O O . THR A 1 100 ? -1.937 1.804 -7.214 1.00 82.25 100 THR A O 1
ATOM 787 N N . TYR A 1 101 ? -1.900 0.400 -8.984 1.00 83.50 101 TYR A N 1
ATOM 788 C CA . TYR A 1 101 ? -0.770 1.007 -9.674 1.00 83.50 101 TYR A CA 1
ATOM 789 C C . TYR A 1 101 ? -1.229 1.792 -10.909 1.00 83.50 101 TYR A C 1
ATOM 791 O O . TYR A 1 101 ? -2.127 1.353 -11.624 1.00 83.50 101 TYR A O 1
ATOM 799 N N . ALA A 1 102 ? -0.619 2.953 -11.146 1.00 82.12 102 ALA A N 1
ATOM 800 C CA . ALA A 1 102 ? -0.812 3.739 -12.359 1.00 82.12 102 ALA A CA 1
ATOM 801 C C . ALA A 1 102 ? 0.503 4.394 -12.801 1.00 82.12 102 ALA A C 1
ATOM 803 O O . ALA A 1 102 ? 1.085 5.212 -12.078 1.00 82.12 102 ALA A O 1
ATOM 804 N N . TYR A 1 103 ? 0.951 4.068 -14.006 1.00 79.06 103 TYR A N 1
ATOM 805 C CA . TYR A 1 103 ? 2.092 4.671 -14.672 1.00 79.06 103 TYR A CA 1
ATOM 806 C C . TYR A 1 103 ? 1.644 5.812 -15.586 1.00 79.06 103 TYR A C 1
ATOM 808 O O . TYR A 1 103 ? 0.844 5.631 -16.503 1.00 79.06 103 TYR A O 1
ATOM 816 N N . THR A 1 104 ? 2.240 6.989 -15.399 1.00 73.38 104 THR A N 1
ATOM 817 C CA . THR A 1 104 ? 1.995 8.152 -16.254 1.00 73.38 104 THR A CA 1
ATOM 818 C C . THR A 1 104 ? 3.313 8.657 -16.829 1.00 73.38 104 THR A C 1
ATOM 820 O O . THR A 1 104 ? 4.210 9.114 -16.113 1.00 73.38 104 THR A O 1
ATOM 823 N N . ALA A 1 105 ? 3.433 8.603 -18.156 1.00 63.03 105 ALA A N 1
ATOM 824 C CA . ALA A 1 105 ? 4.513 9.264 -18.878 1.00 63.03 105 ALA A CA 1
ATOM 825 C C . ALA A 1 105 ? 4.153 10.743 -19.076 1.00 63.03 105 ALA A C 1
ATOM 827 O O . ALA A 1 105 ? 3.399 11.097 -19.981 1.00 63.03 105 ALA A O 1
ATOM 828 N N . THR A 1 106 ? 4.683 11.616 -18.222 1.00 57.88 106 THR A N 1
ATOM 829 C CA . THR A 1 106 ? 4.373 13.046 -18.267 1.00 57.88 106 THR A CA 1
ATOM 830 C C . THR A 1 106 ? 5.305 13.762 -19.250 1.00 57.88 106 THR A C 1
ATOM 832 O O . THR A 1 106 ? 6.418 14.159 -18.914 1.00 57.88 106 THR A O 1
ATOM 835 N N . THR A 1 107 ? 4.856 13.966 -20.493 1.00 48.66 107 THR A N 1
ATOM 836 C CA . THR A 1 107 ? 5.594 14.774 -21.490 1.00 48.66 107 THR A CA 1
ATOM 837 C C . THR A 1 107 ? 5.453 16.284 -21.270 1.00 48.66 107 THR A C 1
ATOM 839 O O . THR A 1 107 ? 6.241 17.063 -21.799 1.00 48.66 107 THR A O 1
ATOM 842 N N . THR A 1 108 ? 4.478 16.710 -20.467 1.00 41.41 108 THR A N 1
ATOM 843 C CA . THR A 1 108 ? 4.215 18.108 -20.095 1.00 41.41 108 THR A CA 1
ATOM 844 C C . THR A 1 108 ? 3.705 18.149 -18.665 1.00 41.41 108 THR A C 1
ATOM 846 O O . THR A 1 108 ? 2.812 17.373 -18.351 1.00 41.41 108 THR A O 1
ATOM 849 N N . ALA A 1 109 ? 4.262 19.031 -17.828 1.00 44.81 109 ALA A N 1
ATOM 850 C CA . ALA A 1 109 ? 3.954 19.168 -16.403 1.00 44.81 109 ALA A CA 1
ATOM 851 C C . ALA A 1 109 ? 2.443 19.083 -16.112 1.00 44.81 109 ALA A C 1
ATOM 853 O O . ALA A 1 109 ? 1.709 20.052 -16.306 1.00 44.81 109 ALA A O 1
ATOM 854 N N . ASP A 1 110 ? 1.988 17.913 -15.664 1.00 41.16 110 ASP A N 1
ATOM 855 C CA . ASP A 1 110 ? 0.589 17.687 -15.330 1.00 41.16 110 ASP A CA 1
ATOM 856 C C . ASP A 1 110 ? 0.321 18.266 -13.936 1.00 41.16 110 ASP A C 1
ATOM 858 O O . ASP A 1 110 ? 0.826 17.791 -12.913 1.00 41.16 110 ASP A O 1
ATOM 862 N N . ALA A 1 111 ? -0.423 19.372 -13.907 1.00 42.25 111 ALA A N 1
ATOM 863 C CA . ALA A 1 111 ? -0.578 20.246 -12.745 1.00 42.25 111 ALA A CA 1
ATOM 864 C C . ALA A 1 111 ? -1.374 19.618 -11.586 1.00 42.25 111 ALA A C 1
ATOM 866 O O . ALA A 1 111 ? -1.481 20.220 -10.518 1.00 42.25 111 ALA A O 1
ATOM 867 N N . 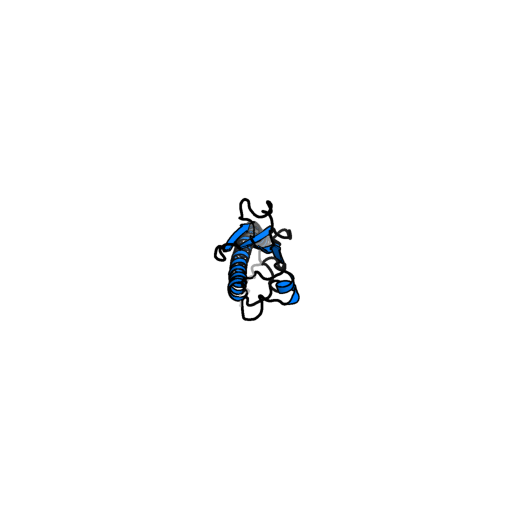THR A 1 112 ? -1.938 18.422 -11.770 1.00 49.00 112 THR A N 1
ATOM 868 C CA . THR A 1 112 ? -2.692 17.716 -10.725 1.00 49.00 112 THR A CA 1
ATOM 869 C C . THR A 1 112 ? -1.808 16.915 -9.771 1.00 49.00 112 THR A C 1
ATOM 871 O O . THR A 1 112 ? -2.303 16.492 -8.727 1.00 49.00 112 THR A O 1
ATOM 874 N N . VAL A 1 113 ? -0.526 16.702 -10.096 1.00 49.97 113 VAL A N 1
ATOM 875 C CA . VAL A 1 113 ? 0.309 15.740 -9.360 1.00 49.97 113 VAL A CA 1
ATOM 876 C C . VAL A 1 113 ? 1.531 16.396 -8.683 1.00 49.97 113 VAL A C 1
ATOM 878 O O . VAL A 1 113 ? 1.866 15.966 -7.587 1.00 49.97 113 VAL A O 1
ATOM 881 N N . THR A 1 114 ? 2.098 17.497 -9.197 1.00 50.12 114 THR A N 1
ATOM 882 C CA . THR A 1 114 ? 2.876 18.523 -8.442 1.00 50.12 114 THR A CA 1
ATOM 883 C C . THR A 1 114 ? 3.275 19.686 -9.370 1.00 50.12 114 THR A C 1
ATOM 885 O O . THR A 1 114 ? 3.472 19.476 -10.567 1.00 50.12 114 THR A O 1
ATOM 888 N N . PRO A 1 115 ? 3.437 20.926 -8.860 1.00 50.19 115 PRO A N 1
ATOM 889 C CA . PRO A 1 115 ? 3.931 22.037 -9.665 1.00 50.19 115 PRO A CA 1
ATOM 890 C C . PRO A 1 115 ? 5.464 21.965 -9.795 1.00 50.19 115 PRO A C 1
ATOM 892 O O . PRO A 1 115 ? 6.162 21.828 -8.793 1.00 50.19 115 PRO A O 1
ATOM 895 N N . ASN A 1 116 ? 5.976 22.148 -11.017 1.00 52.47 116 ASN A N 1
ATOM 896 C CA . ASN A 1 116 ? 7.391 22.397 -11.347 1.00 52.47 116 ASN A CA 1
ATOM 897 C C . ASN A 1 116 ? 8.334 21.179 -11.463 1.00 52.47 116 ASN A C 1
ATOM 899 O O . ASN A 1 116 ? 9.419 21.166 -10.881 1.00 52.47 116 ASN A O 1
ATOM 903 N N . LEU A 1 117 ? 7.957 20.178 -12.263 1.00 56.09 117 LEU A N 1
ATOM 904 C CA . LEU A 1 117 ? 8.888 19.140 -12.721 1.00 56.09 117 LEU A CA 1
ATOM 905 C C . LEU A 1 117 ? 9.438 19.478 -14.122 1.00 56.09 117 LEU A C 1
ATOM 907 O O . LEU A 1 117 ? 8.672 19.947 -14.971 1.00 56.09 117 LEU A O 1
ATOM 911 N N . PRO A 1 118 ? 10.744 19.265 -14.384 1.00 57.16 118 PRO A N 1
ATOM 912 C CA . PRO A 1 118 ? 11.333 19.464 -15.706 1.00 57.16 118 PRO A CA 1
ATOM 913 C C . PRO A 1 118 ? 10.703 18.530 -16.754 1.00 57.16 118 PRO A C 1
ATOM 915 O O . PRO A 1 118 ? 10.222 17.433 -16.445 1.00 57.16 118 PRO A O 1
ATOM 918 N N . ALA A 1 119 ? 10.691 18.978 -18.014 1.00 54.84 119 ALA A N 1
ATOM 919 C CA . ALA A 1 119 ? 10.155 18.206 -19.133 1.00 54.84 119 ALA A CA 1
ATOM 920 C C . ALA A 1 119 ? 10.897 16.864 -19.278 1.00 54.84 119 ALA A C 1
ATOM 922 O O . ALA A 1 119 ? 12.125 16.833 -19.250 1.00 54.84 119 ALA A O 1
ATOM 923 N N . GLY A 1 120 ? 10.143 15.770 -19.434 1.00 60.88 120 GLY A N 1
ATOM 924 C CA . GLY A 1 120 ? 10.673 14.401 -19.490 1.00 60.88 120 GLY A CA 1
ATOM 925 C C . GLY A 1 120 ? 10.461 13.577 -18.215 1.00 60.88 120 GLY A C 1
ATOM 926 O O . GLY A 1 120 ? 10.740 12.386 -18.208 1.00 60.88 120 GLY A O 1
ATOM 927 N N . THR A 1 121 ? 9.915 14.153 -17.143 1.00 67.94 121 THR A N 1
ATOM 928 C CA . THR A 1 121 ? 9.698 13.412 -15.890 1.00 67.94 121 THR A CA 1
ATOM 929 C C . THR A 1 121 ? 8.712 12.241 -16.062 1.00 67.94 121 THR A C 1
ATOM 931 O O . THR A 1 121 ? 7.607 12.408 -16.575 1.00 67.94 121 THR A O 1
ATOM 934 N N . ARG A 1 122 ? 9.085 11.049 -15.581 1.00 73.56 122 ARG A N 1
ATOM 935 C CA . ARG A 1 122 ? 8.219 9.853 -15.524 1.00 73.56 122 ARG A CA 1
ATOM 936 C C . ARG A 1 122 ? 7.634 9.701 -14.122 1.00 73.56 122 ARG A C 1
ATOM 938 O O . ARG A 1 122 ? 8.340 9.970 -13.150 1.00 73.56 122 ARG A O 1
ATOM 945 N N . ALA A 1 123 ? 6.379 9.268 -14.014 1.00 73.19 123 ALA A N 1
ATOM 946 C CA . ALA A 1 123 ? 5.691 9.120 -12.736 1.00 73.19 123 ALA A CA 1
ATOM 947 C C . ALA A 1 123 ? 5.062 7.734 -12.577 1.00 73.19 123 ALA A C 1
ATOM 949 O O . ALA A 1 123 ? 4.416 7.230 -13.493 1.00 73.19 123 ALA A O 1
ATOM 950 N N . ALA A 1 124 ? 5.197 7.161 -11.387 1.00 78.25 124 ALA A N 1
ATOM 951 C CA . ALA A 1 124 ? 4.453 5.988 -10.951 1.00 78.25 124 ALA A CA 1
ATOM 952 C C . ALA A 1 124 ? 3.632 6.362 -9.718 1.00 78.25 124 ALA A C 1
ATOM 954 O O . ALA A 1 124 ? 4.171 6.909 -8.757 1.00 78.25 124 ALA A O 1
ATOM 955 N N . THR A 1 125 ? 2.336 6.075 -9.741 1.00 79.56 125 THR A N 1
ATOM 956 C CA . THR A 1 125 ? 1.422 6.326 -8.627 1.00 79.56 125 THR A CA 1
ATOM 957 C C . THR A 1 125 ? 0.954 5.003 -8.050 1.00 79.56 125 THR A C 1
ATOM 959 O O . THR A 1 125 ? 0.435 4.159 -8.771 1.00 79.56 125 THR A O 1
ATOM 962 N N . ILE A 1 126 ? 1.099 4.849 -6.740 1.00 81.88 126 ILE A N 1
ATOM 963 C CA . ILE A 1 126 ? 0.506 3.755 -5.974 1.00 81.88 126 ILE A CA 1
ATOM 964 C C . ILE A 1 126 ? -0.577 4.351 -5.090 1.00 81.88 126 ILE A C 1
ATOM 966 O O . ILE A 1 126 ? -0.344 5.346 -4.401 1.00 81.88 126 ILE A O 1
ATOM 970 N N . GLY A 1 127 ? -1.766 3.767 -5.118 1.00 81.75 127 GLY A N 1
ATOM 971 C CA . GLY A 1 127 ? -2.917 4.232 -4.355 1.00 81.75 127 GLY A CA 1
ATOM 972 C C . GLY A 1 127 ? -3.583 3.109 -3.579 1.00 81.75 127 GLY A C 1
ATOM 973 O O . GLY A 1 127 ? -3.510 1.950 -3.973 1.00 81.75 127 GLY A O 1
ATOM 974 N N . CYS A 1 128 ? -4.262 3.463 -2.493 1.00 78.00 128 CYS A N 1
ATOM 975 C CA . CYS A 1 128 ? -5.241 2.587 -1.859 1.00 78.00 128 CYS A CA 1
ATOM 976 C C . CYS A 1 128 ? -6.508 3.348 -1.466 1.00 78.00 128 CYS A C 1
ATOM 978 O O . CYS A 1 128 ? -6.556 4.590 -1.415 1.00 78.00 128 CYS A O 1
ATOM 980 N N . ALA A 1 129 ? -7.565 2.577 -1.231 1.00 72.38 129 ALA A N 1
ATOM 981 C CA . ALA A 1 129 ? -8.843 3.084 -0.782 1.00 72.38 129 ALA A CA 1
ATOM 982 C C . ALA A 1 129 ? -8.797 3.227 0.747 1.00 72.38 129 ALA A C 1
ATOM 984 O O . ALA A 1 129 ? -8.655 2.262 1.484 1.00 72.38 129 ALA A O 1
ATOM 985 N N . GLY A 1 130 ? -8.882 4.462 1.246 1.00 69.06 130 GLY A N 1
ATOM 986 C CA . GLY A 1 130 ? -8.909 4.707 2.688 1.00 69.06 130 GLY A CA 1
ATOM 987 C C . GLY A 1 130 ? -10.200 4.197 3.353 1.00 69.06 130 GLY A C 1
ATOM 988 O O . GLY A 1 130 ? -11.022 3.553 2.704 1.00 69.06 130 GLY A O 1
ATOM 989 N N . PRO A 1 131 ? -10.472 4.569 4.618 1.00 65.94 131 PRO A N 1
ATOM 990 C CA . PRO A 1 131 ? -11.624 4.061 5.379 1.00 65.94 131 PRO A CA 1
ATOM 991 C C . PRO A 1 131 ? -13.000 4.374 4.762 1.00 65.94 131 PRO A C 1
ATOM 993 O O . PRO A 1 131 ? -13.999 3.792 5.169 1.00 65.94 131 PRO A O 1
ATOM 996 N N . ALA A 1 132 ? -13.070 5.308 3.808 1.00 61.91 132 ALA A N 1
ATOM 997 C CA . ALA A 1 132 ? -14.294 5.701 3.110 1.00 61.91 132 ALA A CA 1
ATOM 998 C C . ALA A 1 132 ? -14.500 4.983 1.758 1.00 61.91 132 ALA A C 1
ATOM 1000 O O . ALA A 1 132 ? -15.400 5.357 1.011 1.00 61.91 132 ALA A O 1
ATOM 1001 N N . ASN A 1 133 ? -13.657 4.001 1.414 1.00 60.62 133 ASN A N 1
ATOM 1002 C CA . ASN A 1 133 ? -13.638 3.301 0.120 1.00 60.62 133 ASN A CA 1
ATOM 1003 C C . ASN A 1 133 ? -13.476 4.237 -1.095 1.00 60.62 133 ASN A C 1
ATOM 1005 O O . ASN A 1 133 ? -13.772 3.870 -2.231 1.00 60.62 133 ASN A O 1
ATOM 1009 N N . THR A 1 134 ? -12.990 5.461 -0.877 1.00 62.72 134 THR A N 1
ATOM 1010 C CA . THR A 1 134 ? -12.701 6.408 -1.953 1.00 62.72 134 THR A CA 1
ATOM 1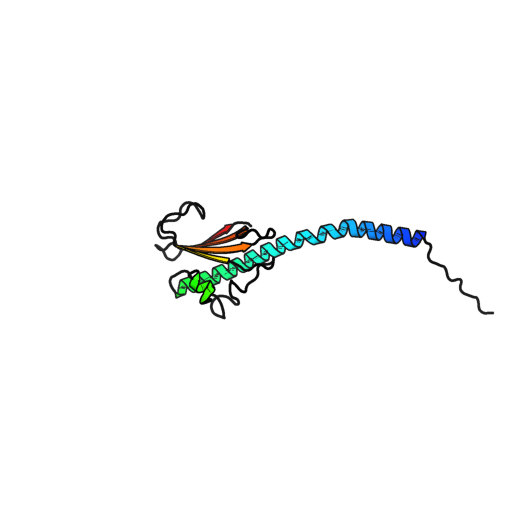011 C C . THR A 1 134 ? -11.333 6.073 -2.540 1.00 62.72 134 THR A C 1
ATOM 1013 O O . THR A 1 134 ? -10.305 6.251 -1.875 1.00 62.72 134 THR A O 1
ATOM 1016 N N . ALA A 1 135 ? -11.311 5.578 -3.779 1.00 55.69 135 ALA A N 1
ATOM 1017 C CA . ALA A 1 135 ? -10.077 5.287 -4.507 1.00 55.69 135 ALA A CA 1
ATOM 1018 C C . ALA A 1 135 ? -9.131 6.505 -4.492 1.00 55.69 135 ALA A C 1
ATOM 1020 O O . ALA A 1 135 ? -9.540 7.632 -4.780 1.00 55.69 135 ALA A O 1
ATOM 1021 N N . GLY A 1 136 ? -7.866 6.288 -4.119 1.00 59.78 136 GLY A N 1
ATOM 1022 C CA . GLY A 1 136 ? -6.848 7.342 -4.074 1.00 59.78 136 GLY A CA 1
ATOM 1023 C C . GLY A 1 136 ? -6.933 8.285 -2.867 1.00 59.78 136 GLY A C 1
ATOM 1024 O O . GLY A 1 136 ? -6.439 9.416 -2.970 1.00 59.78 136 GLY A O 1
ATOM 1025 N N . THR A 1 137 ? -7.541 7.835 -1.755 1.00 69.06 137 THR A N 1
ATOM 1026 C CA . THR A 1 137 ? -7.518 8.542 -0.455 1.00 69.06 137 THR A CA 1
ATOM 1027 C C . THR A 1 137 ? -6.088 8.667 0.057 1.00 69.06 137 THR A C 1
ATOM 1029 O O . THR A 1 137 ? -5.662 9.763 0.408 1.00 69.06 137 THR A O 1
ATOM 1032 N N . TYR A 1 138 ? -5.338 7.563 0.037 1.00 75.75 138 TYR A N 1
ATOM 1033 C CA . TYR A 1 138 ? -3.902 7.551 0.289 1.00 75.75 138 TYR A CA 1
ATOM 1034 C C . TYR A 1 138 ? -3.202 7.222 -1.019 1.00 75.75 138 TYR A C 1
ATOM 1036 O O . TYR A 1 138 ? -3.544 6.242 -1.684 1.00 75.75 138 TYR A O 1
ATOM 1044 N N . ARG A 1 139 ? -2.235 8.051 -1.406 1.00 79.50 139 ARG A N 1
ATOM 1045 C CA . ARG A 1 139 ? -1.440 7.819 -2.612 1.00 79.50 139 ARG A CA 1
ATOM 1046 C C . ARG A 1 139 ? 0.013 8.182 -2.387 1.00 79.50 139 ARG A C 1
ATOM 1048 O O . ARG A 1 139 ? 0.316 9.135 -1.673 1.00 79.50 139 ARG A O 1
ATOM 1055 N N . MET A 1 140 ? 0.893 7.457 -3.047 1.00 81.31 140 MET A N 1
ATOM 1056 C CA . MET A 1 140 ? 2.306 7.756 -3.158 1.00 81.31 140 MET A CA 1
ATOM 1057 C C . MET A 1 140 ? 2.638 7.915 -4.633 1.00 81.31 140 MET A C 1
ATOM 1059 O O . MET A 1 140 ? 2.357 7.028 -5.431 1.00 81.31 140 MET A O 1
ATOM 1063 N N . ILE A 1 141 ? 3.236 9.044 -4.986 1.00 77.94 141 ILE A N 1
ATOM 1064 C CA . ILE A 1 141 ? 3.738 9.298 -6.330 1.00 77.94 141 ILE A CA 1
ATOM 1065 C C . ILE A 1 141 ? 5.258 9.268 -6.276 1.00 77.94 141 ILE A C 1
ATOM 1067 O O . ILE A 1 141 ? 5.867 9.936 -5.439 1.00 77.94 141 ILE A O 1
ATOM 1071 N N . ILE A 1 142 ? 5.850 8.497 -7.176 1.00 78.56 142 ILE A N 1
ATOM 1072 C CA . ILE A 1 142 ? 7.285 8.375 -7.385 1.00 78.56 142 ILE A CA 1
ATOM 1073 C C . ILE A 1 142 ? 7.602 9.045 -8.716 1.00 78.56 142 ILE A C 1
ATOM 1075 O O . ILE A 1 142 ? 7.066 8.654 -9.750 1.00 78.56 142 ILE A O 1
ATOM 1079 N N . TRP A 1 143 ? 8.476 10.044 -8.692 1.00 74.62 143 TRP A N 1
ATOM 1080 C CA . TRP A 1 143 ? 8.915 10.793 -9.867 1.00 74.62 143 TRP A CA 1
ATOM 1081 C C . TRP A 1 143 ? 10.332 10.411 -10.248 1.00 74.62 143 TRP A C 1
ATOM 1083 O O . TRP A 1 143 ? 11.163 10.289 -9.359 1.00 74.62 143 TRP A O 1
ATOM 1093 N N . VAL A 1 144 ? 10.633 10.306 -11.539 1.00 72.12 144 VAL A N 1
ATOM 1094 C CA . VAL A 1 144 ? 12.003 10.175 -12.047 1.00 72.12 144 VAL A CA 1
ATOM 1095 C C . VAL A 1 144 ? 12.271 11.233 -13.101 1.00 72.12 144 VAL A C 1
ATOM 1097 O O . VAL A 1 144 ? 11.586 11.286 -14.122 1.00 72.12 144 VAL A O 1
ATOM 1100 N N . ASP A 1 145 ? 13.315 12.026 -12.879 1.00 67.44 145 ASP A N 1
ATOM 1101 C CA . ASP A 1 145 ? 13.880 12.905 -13.900 1.00 67.44 145 ASP A CA 1
ATOM 1102 C C . ASP A 1 145 ? 14.690 12.090 -14.924 1.00 67.44 145 ASP A C 1
ATOM 1104 O O . ASP A 1 145 ? 15.743 11.524 -14.608 1.00 67.44 145 ASP A O 1
ATOM 1108 N N . THR A 1 146 ? 14.217 12.053 -16.170 1.00 63.09 146 THR A N 1
ATOM 1109 C CA . THR A 1 146 ? 14.895 11.365 -17.279 1.00 63.09 146 THR A CA 1
ATOM 1110 C C . THR A 1 146 ? 16.192 12.035 -17.722 1.00 63.09 146 THR A C 1
ATOM 1112 O O . THR A 1 146 ? 16.971 11.409 -18.433 1.00 63.09 146 THR A O 1
ATOM 1115 N N . ALA A 1 147 ? 16.437 13.294 -17.348 1.00 59.91 147 ALA A N 1
ATOM 1116 C CA . ALA A 1 147 ? 17.660 13.999 -17.720 1.00 59.91 147 ALA A CA 1
ATOM 1117 C C . ALA A 1 147 ? 18.857 13.604 -16.841 1.00 59.91 147 ALA A C 1
ATOM 1119 O O . ALA A 1 147 ? 19.994 13.660 -17.304 1.00 59.91 147 ALA A O 1
ATOM 1120 N N . ASN A 1 148 ? 18.612 13.188 -15.592 1.00 58.75 148 ASN A N 1
ATOM 1121 C CA . ASN A 1 148 ? 19.672 12.968 -14.603 1.00 58.75 148 ASN A CA 1
ATOM 1122 C C . ASN A 1 148 ? 19.662 11.579 -13.945 1.00 58.75 148 ASN A C 1
ATOM 1124 O O . ASN A 1 148 ? 20.564 11.300 -13.160 1.00 58.75 148 ASN A O 1
ATOM 1128 N N . ASN A 1 149 ? 18.678 10.711 -14.228 1.00 58.53 149 ASN A N 1
ATOM 1129 C CA . ASN A 1 149 ? 18.559 9.327 -13.724 1.00 58.53 149 ASN A CA 1
ATOM 1130 C C . ASN A 1 149 ? 18.717 9.135 -12.195 1.00 58.53 149 ASN A C 1
ATOM 1132 O O . ASN A 1 149 ? 18.828 8.000 -11.735 1.00 58.53 149 ASN A O 1
ATOM 1136 N N . ASN A 1 150 ? 18.726 10.207 -11.394 1.00 57.59 150 ASN A N 1
ATOM 1137 C CA . ASN A 1 150 ? 19.187 10.153 -10.001 1.00 57.59 150 ASN A CA 1
ATOM 1138 C C . ASN A 1 150 ? 18.309 10.928 -9.003 1.00 57.59 150 ASN A C 1
ATOM 1140 O O . ASN A 1 150 ? 18.685 11.105 -7.847 1.00 57.59 150 ASN A O 1
ATOM 1144 N N . THR A 1 151 ? 17.124 11.373 -9.411 1.00 57.00 151 THR A N 1
ATOM 1145 C CA . THR A 1 151 ? 16.166 12.050 -8.526 1.00 57.00 151 THR A CA 1
ATOM 1146 C C . THR A 1 151 ? 14.844 11.305 -8.542 1.00 57.00 151 THR A C 1
ATOM 1148 O O . THR A 1 151 ? 13.935 11.627 -9.302 1.00 57.00 151 THR A O 1
ATOM 1151 N N . LEU A 1 152 ? 14.769 10.286 -7.683 1.00 63.66 152 LEU A N 1
ATOM 1152 C CA . LEU A 1 152 ? 13.512 9.686 -7.255 1.00 63.66 152 LEU A CA 1
ATOM 1153 C C . LEU A 1 152 ? 12.919 10.579 -6.169 1.00 63.66 152 LEU A C 1
ATOM 1155 O O . LEU A 1 152 ? 13.366 10.537 -5.024 1.00 63.66 152 LEU A O 1
ATOM 1159 N N . VAL A 1 153 ? 11.977 11.444 -6.536 1.00 63.38 153 VAL A N 1
ATOM 1160 C CA . VAL A 1 153 ? 11.238 12.241 -5.549 1.00 63.38 153 VAL A CA 1
ATOM 1161 C C . VAL A 1 153 ? 9.963 11.486 -5.230 1.00 63.38 153 VAL A C 1
ATOM 1163 O O . VAL A 1 153 ? 9.184 11.191 -6.134 1.00 63.38 153 VAL A O 1
ATOM 1166 N N . THR A 1 154 ? 9.745 11.169 -3.959 1.00 65.38 154 THR A N 1
ATOM 1167 C CA . THR A 1 154 ? 8.504 10.549 -3.500 1.00 65.38 154 THR A CA 1
ATOM 1168 C C . THR A 1 154 ? 7.641 11.577 -2.784 1.00 65.38 154 THR A C 1
ATOM 1170 O O . THR A 1 154 ? 8.101 12.333 -1.930 1.00 65.38 154 THR A O 1
ATOM 1173 N N . SER A 1 155 ? 6.376 11.657 -3.188 1.00 63.56 155 SER A N 1
ATOM 1174 C CA . SER A 1 155 ? 5.371 12.522 -2.576 1.00 63.56 155 SER A CA 1
ATOM 1175 C C . SER A 1 155 ? 4.205 11.663 -2.140 1.00 63.56 155 SER A C 1
ATOM 1177 O O . SER A 1 155 ? 3.618 10.941 -2.945 1.00 63.56 155 SER A O 1
ATOM 1179 N N . THR A 1 156 ? 3.879 11.715 -0.856 1.00 63.94 156 THR A N 1
ATOM 1180 C CA . THR A 1 156 ? 2.756 10.971 -0.298 1.00 63.94 156 THR A CA 1
ATOM 1181 C C . THR A 1 156 ? 1.632 11.938 0.054 1.00 63.94 156 THR A C 1
ATOM 1183 O O . THR A 1 156 ? 1.860 12.917 0.760 1.00 63.94 156 THR A O 1
ATOM 1186 N N . ALA A 1 157 ? 0.418 11.670 -0.419 1.00 63.97 157 ALA A N 1
ATOM 1187 C CA . ALA A 1 157 ? -0.771 12.466 -0.132 1.00 63.97 157 ALA A CA 1
ATOM 1188 C C . ALA A 1 157 ? -1.822 11.628 0.610 1.00 63.97 157 ALA A C 1
ATOM 1190 O O . ALA A 1 157 ? -1.921 10.417 0.400 1.00 63.97 157 ALA A O 1
ATOM 1191 N N . GLY A 1 158 ? -2.594 12.290 1.477 1.00 60.91 158 GLY A N 1
ATOM 1192 C CA . GLY A 1 158 ? -3.665 11.673 2.266 1.00 60.91 158 GLY A CA 1
ATOM 1193 C C . GLY A 1 158 ? -3.304 11.290 3.704 1.00 60.91 158 GLY A C 1
ATOM 1194 O O . GLY A 1 158 ? -4.197 10.865 4.428 1.00 60.91 158 GLY A O 1
ATOM 1195 N N . PHE A 1 159 ? -2.042 11.451 4.125 1.00 58.94 159 PHE A N 1
ATOM 1196 C CA . PHE A 1 159 ? -1.553 11.169 5.489 1.00 58.94 159 PHE A CA 1
ATOM 1197 C C . PHE A 1 159 ? -1.539 12.404 6.387 1.00 58.94 159 PHE A C 1
ATOM 1199 O O . PHE A 1 159 ? -1.226 13.498 5.868 1.00 58.94 159 PHE A O 1
#

pLDDT: mean 73.88, std 12.68, range [41.16, 95.75]

Foldseek 3Di:
DDDDDDDDDDDPVNVVVVVVVVVVVCVVPVVVPPPVLQVVLVVVVVVVVVLVVQQQVQVCVVVVDGQAQCCQPPVVVSDDDRRDPDGQQPDARSQGWGKDKHWDQPQDPDVVPDPDDDGRKTKMKIWDQGPVRDTRLWMKIWIADPVPRPDGDIDIPND

Secondary structure (DSSP, 8-state):
---PPP--PPPHHHHHHHHHHHHHHHHHHGGGTTHHHHHHHHHHHHHHHHHHHHHHHHHHHHHSSPPPHHHHHTT-TTTTTTS-SS-TTT-B-TTSPBPEEEEEE-SS--TTT-S-PPTT-EEEEEEE--TT--TTSEEEEEEE-TTTS--EEEEEE--

Sequence (159 aa):
MAKAREQKGFSLIELMIVVAIIGVLFAVLVPRLGNSSDRARVAGVRNDFKAFETAIRSYYIEHAAMPSDTDISTNNVLETGRYLDNEIDETNDPWGHVYTYAYTATTTADATVTPNLPAGTRAATIGCAGPANTAGTYRMIIWVDTANNNTLVTSTAGF

Radius of gyration: 27.31 Å; chains: 1; bounding box: 53×55×87 Å

Organism: NCBI:txid121734

InterPro domains:
  IPR000983 General secretion pathway protein G-type pilin [PR00813] (9-34)
  IPR000983 General secretion pathway protein G-type pilin [PR00813] (45-63)
  IPR012902 Prokaryotic N-terminal methylation site [PF07963] (6-29)
  IPR012902 Prokaryotic N-terminal methylation site [PS00409] (8-28)
  IPR012902 Prokaryotic N-terminal methylation site [TIGR02532] (7-29)
  IPR045584 Pilin-like [SSF54523] (10-107)